Protein AF-A0A7S2I3N8-F1 (afdb_monomer)

Sequence (99 aa):
NEGQMMVEYWQKLFHDERLIAVRNSKNPEYTTLADSFGIKNIYCDCQEDLPQKMNEFLFSDPEEPVLFHVRINRTPCLPLVAPGAALDSMILSDADQEE

Mean predicted aligned error: 4.64 Å

InterPro domains:
  IPR011766 Thiamine pyrophosphate enzyme, TPP-binding [PF02775] (1-70)
  IPR029061 Thiamin diphosphate-binding fold [SSF52518] (1-95)

Nearest PDB structures (foldseek):
  6del-assembly1_A  TM=9.153E-01  e=1.181E-06  Candida albicans SC5314
  5ahk-assembly1_A  TM=7.936E-01  e=1.831E-02  Pseudomonas protegens
  8x3x-assembly1_B  TM=7.005E-01  e=2.242E-02  Brevibacillus
  8xod-assembly2_C  TM=6.330E-01  e=5.390E-02  Brevibacillus

Structure (mmCIF, N/CA/C/O backbone):
data_AF-A0A7S2I3N8-F1
#
_entry.id   AF-A0A7S2I3N8-F1
#
loop_
_atom_site.group_PDB
_atom_site.id
_atom_site.type_symbol
_atom_site.label_atom_id
_atom_site.label_alt_id
_atom_site.label_comp_id
_atom_site.label_asym_id
_atom_site.label_entity_id
_atom_site.label_seq_id
_atom_site.pdbx_PDB_ins_code
_atom_site.Cartn_x
_atom_site.Cartn_y
_atom_site.Cartn_z
_atom_site.occupancy
_atom_site.B_iso_or_equiv
_atom_site.auth_seq_id
_atom_site.auth_comp_id
_atom_site.auth_asym_id
_atom_site.auth_atom_id
_atom_site.pdbx_PDB_model_num
ATOM 1 N N . ASN A 1 1 ? -3.018 -0.029 -2.955 1.00 90.12 1 ASN A N 1
ATOM 2 C CA . ASN A 1 1 ? -2.587 -0.147 -4.371 1.00 90.12 1 ASN A CA 1
ATOM 3 C C . ASN A 1 1 ? -3.001 -1.478 -5.019 1.00 90.12 1 ASN A C 1
ATOM 5 O O . ASN A 1 1 ? -2.811 -1.608 -6.222 1.00 90.12 1 ASN A O 1
ATOM 9 N N . GLU A 1 2 ? -3.561 -2.444 -4.268 1.00 92.69 2 GLU A N 1
ATOM 10 C CA . GLU A 1 2 ? -4.154 -3.691 -4.798 1.00 92.69 2 GLU A CA 1
ATOM 11 C C . GLU A 1 2 ? -3.215 -4.537 -5.680 1.00 92.69 2 GLU A C 1
ATOM 13 O O . GLU A 1 2 ? -3.639 -5.268 -6.577 1.00 92.69 2 GLU A O 1
ATOM 18 N N . GLY A 1 3 ? -1.910 -4.475 -5.416 1.00 93.69 3 GLY A N 1
ATOM 19 C CA . GLY A 1 3 ? -0.932 -5.239 -6.176 1.00 93.69 3 GLY A CA 1
ATOM 20 C C . GLY A 1 3 ? 0.497 -5.055 -5.692 1.00 93.69 3 GLY A C 1
ATOM 21 O O . GLY A 1 3 ? 0.805 -4.205 -4.857 1.00 93.69 3 GLY A O 1
ATOM 22 N N . GLN A 1 4 ? 1.383 -5.861 -6.256 1.00 95.31 4 GLN A N 1
ATOM 23 C CA . GLN A 1 4 ? 2.814 -5.869 -5.988 1.00 95.31 4 GLN A CA 1
ATOM 24 C C . GLN A 1 4 ? 3.502 -4.838 -6.890 1.00 95.31 4 GLN A C 1
ATOM 26 O O . GLN A 1 4 ? 4.218 -5.196 -7.821 1.00 95.31 4 GLN A O 1
ATOM 31 N N . MET A 1 5 ? 3.251 -3.550 -6.627 1.00 93.56 5 MET A N 1
ATOM 32 C CA . MET A 1 5 ? 3.669 -2.445 -7.507 1.00 93.56 5 MET A CA 1
ATOM 33 C C . MET A 1 5 ? 5.169 -2.431 -7.819 1.00 93.56 5 MET A C 1
ATOM 35 O O . MET A 1 5 ? 5.542 -2.094 -8.936 1.00 93.56 5 MET A O 1
ATOM 39 N N . MET A 1 6 ? 6.021 -2.838 -6.871 1.00 94.19 6 MET A N 1
ATOM 40 C CA . MET A 1 6 ? 7.459 -2.967 -7.119 1.00 94.19 6 MET A CA 1
ATOM 41 C C . MET A 1 6 ? 7.737 -3.979 -8.241 1.00 94.19 6 MET A C 1
ATOM 43 O O . MET A 1 6 ? 8.351 -3.639 -9.243 1.00 94.19 6 MET A O 1
ATOM 47 N N . VAL A 1 7 ? 7.225 -5.206 -8.119 1.00 95.12 7 VAL A N 1
ATOM 48 C CA . VAL A 1 7 ? 7.436 -6.267 -9.120 1.00 95.12 7 VAL A CA 1
ATOM 49 C C . VAL A 1 7 ? 6.751 -5.927 -10.439 1.00 95.12 7 VAL A C 1
ATOM 51 O O . VAL A 1 7 ? 7.311 -6.153 -11.505 1.00 95.12 7 VAL A O 1
ATOM 54 N N . GLU A 1 8 ? 5.553 -5.354 -10.380 1.00 93.88 8 GLU A N 1
ATOM 55 C CA . GLU A 1 8 ? 4.843 -4.894 -11.567 1.00 93.88 8 GLU A CA 1
ATOM 56 C C . GLU A 1 8 ? 5.647 -3.871 -12.359 1.00 93.88 8 GLU A C 1
ATOM 58 O O . GLU A 1 8 ? 5.713 -3.976 -13.579 1.00 93.88 8 GLU A O 1
ATOM 63 N N . TYR A 1 9 ? 6.249 -2.8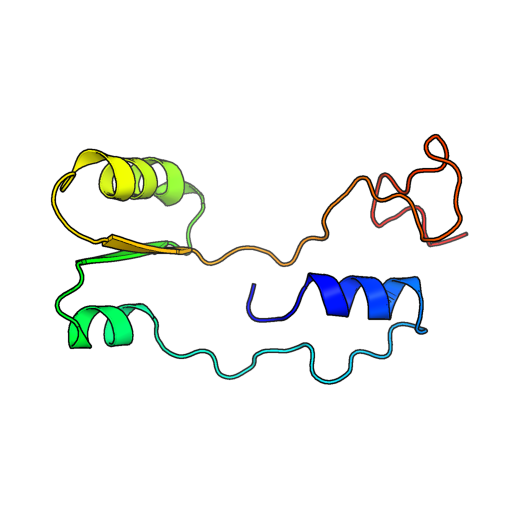89 -11.689 1.00 92.25 9 TYR A N 1
ATOM 64 C CA . TYR A 1 9 ? 7.013 -1.866 -12.386 1.00 92.25 9 TYR A CA 1
ATOM 65 C C . TYR A 1 9 ? 8.269 -2.454 -13.032 1.00 92.25 9 TYR A C 1
AT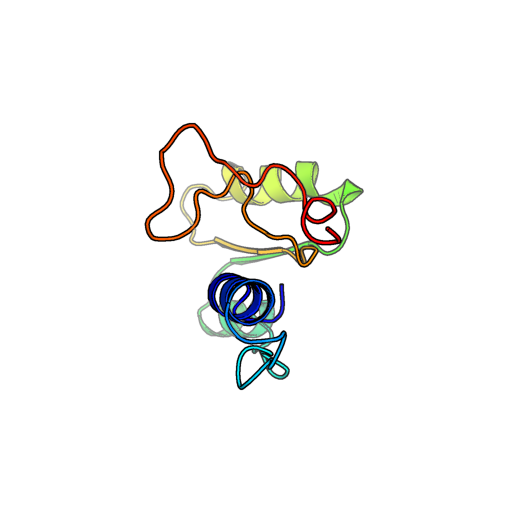OM 67 O O . TYR A 1 9 ? 8.560 -2.161 -14.184 1.00 92.25 9 TYR A O 1
ATOM 75 N N . TRP A 1 10 ? 8.940 -3.395 -12.365 1.00 93.31 10 TRP A N 1
ATOM 76 C CA . TRP A 1 10 ? 10.025 -4.164 -12.980 1.00 93.31 10 TRP A CA 1
ATOM 77 C C . TRP A 1 10 ? 9.565 -4.995 -14.183 1.00 93.31 10 TRP A C 1
ATOM 79 O O . TRP A 1 10 ? 10.275 -5.071 -15.182 1.00 93.31 10 TRP A O 1
ATOM 89 N N . GLN A 1 11 ? 8.377 -5.603 -14.115 1.00 94.56 11 GLN A N 1
ATOM 90 C CA . GLN A 1 11 ? 7.798 -6.329 -15.249 1.00 94.56 11 GLN A CA 1
ATOM 91 C C . GLN A 1 11 ? 7.483 -5.403 -16.429 1.00 94.56 11 GLN A C 1
ATOM 93 O O . GLN A 1 11 ? 7.660 -5.814 -17.573 1.00 94.56 11 GLN A O 1
ATOM 98 N N . LYS A 1 12 ? 7.066 -4.160 -16.162 1.00 91.12 12 LYS A N 1
ATOM 99 C CA . LYS A 1 12 ? 6.904 -3.130 -17.194 1.00 91.12 12 LYS A CA 1
ATOM 100 C C . LYS A 1 12 ? 8.236 -2.748 -17.830 1.00 91.12 12 LYS A C 1
ATOM 102 O O . LYS A 1 12 ? 8.379 -2.901 -19.033 1.00 91.12 12 LYS A O 1
ATOM 107 N N . LEU A 1 13 ? 9.210 -2.342 -17.016 1.00 91.19 13 LEU A N 1
ATOM 108 C CA . LEU A 1 13 ? 10.484 -1.799 -17.495 1.00 91.19 13 LEU A CA 1
ATOM 109 C C . LEU A 1 13 ? 11.389 -2.836 -18.180 1.00 91.19 13 LEU A C 1
ATOM 111 O O . LEU A 1 13 ? 12.125 -2.497 -19.098 1.00 91.19 13 LEU A O 1
ATOM 115 N N . PHE A 1 14 ? 11.389 -4.089 -17.713 1.00 91.44 14 PHE A N 1
ATOM 116 C CA . PHE A 1 14 ? 12.438 -5.055 -18.078 1.00 91.44 14 PHE A CA 1
ATOM 117 C C . PHE A 1 14 ? 11.913 -6.388 -18.623 1.00 91.44 14 PHE A C 1
ATOM 119 O O . PHE A 1 14 ? 12.703 -7.292 -18.908 1.00 91.44 14 PHE A O 1
ATOM 126 N N . HIS A 1 15 ? 10.593 -6.552 -18.744 1.00 93.75 15 HIS A N 1
ATOM 127 C CA . HIS A 1 15 ? 9.978 -7.812 -19.174 1.00 93.75 15 HIS A CA 1
ATOM 128 C C . HIS A 1 15 ? 8.817 -7.627 -20.161 1.00 93.75 15 HIS A C 1
ATOM 130 O O . HIS A 1 15 ? 7.877 -8.428 -20.144 1.00 93.75 15 HIS A O 1
ATOM 136 N N . ASP A 1 16 ? 8.901 -6.615 -21.027 1.00 92.00 16 ASP A N 1
ATOM 137 C CA . ASP A 1 16 ? 7.941 -6.359 -22.113 1.00 92.00 16 ASP A CA 1
ATOM 138 C C . ASP A 1 16 ? 6.497 -6.220 -21.610 1.00 92.00 16 ASP A C 1
ATOM 140 O O . ASP A 1 16 ? 5.560 -6.772 -22.188 1.00 92.00 16 ASP A O 1
ATOM 144 N N . GLU A 1 17 ? 6.321 -5.579 -20.451 1.00 92.00 17 GLU A N 1
ATOM 145 C CA . GLU A 1 17 ? 5.017 -5.397 -19.803 1.00 92.00 17 GLU A CA 1
ATOM 146 C C . GLU A 1 17 ? 4.231 -6.692 -19.548 1.00 92.00 17 GLU A C 1
ATOM 148 O O . GLU A 1 17 ? 3.009 -6.683 -19.371 1.00 92.00 17 GLU A O 1
ATOM 153 N N . ARG A 1 18 ? 4.912 -7.841 -19.466 1.00 94.31 18 ARG A N 1
ATOM 154 C CA . ARG A 1 18 ? 4.269 -9.123 -19.157 1.00 94.31 18 ARG A CA 1
ATOM 155 C C . ARG A 1 18 ? 3.919 -9.198 -17.675 1.00 94.31 18 ARG A C 1
ATOM 157 O O . ARG A 1 18 ? 4.652 -9.768 -16.866 1.00 94.31 18 ARG A O 1
ATOM 164 N N . LEU A 1 19 ? 2.763 -8.634 -17.334 1.00 93.19 19 LEU A N 1
ATOM 165 C CA . LEU A 1 19 ? 2.251 -8.576 -15.970 1.00 93.19 19 LEU A CA 1
ATOM 166 C C . LEU A 1 19 ? 1.746 -9.947 -15.506 1.00 93.19 19 LEU A C 1
ATOM 168 O O . LEU A 1 19 ? 0.655 -10.380 -15.877 1.00 93.19 19 LEU A O 1
ATOM 172 N N . ILE A 1 20 ? 2.520 -10.626 -14.660 1.00 94.12 20 ILE A N 1
ATOM 173 C CA . ILE A 1 20 ? 2.210 -11.981 -14.181 1.00 94.12 20 ILE A CA 1
ATOM 174 C C . ILE A 1 20 ? 2.202 -12.001 -12.655 1.00 94.12 20 ILE A C 1
ATOM 176 O O . ILE A 1 20 ? 3.197 -11.658 -12.025 1.00 94.12 20 ILE A O 1
ATOM 180 N N . ALA A 1 21 ? 1.083 -12.447 -12.072 1.00 94.12 21 ALA A N 1
ATOM 181 C CA . ALA A 1 21 ? 0.907 -12.672 -10.630 1.00 94.12 21 ALA A CA 1
ATOM 182 C C . ALA A 1 21 ? 1.180 -11.451 -9.718 1.00 94.12 21 ALA A C 1
ATOM 184 O O . ALA A 1 21 ? 1.419 -11.609 -8.525 1.00 94.12 21 ALA A O 1
ATOM 185 N N . VAL A 1 22 ? 1.093 -10.231 -10.260 1.00 94.94 22 VAL A N 1
ATOM 186 C CA . VAL A 1 22 ? 1.327 -8.974 -9.520 1.00 94.94 22 VAL A CA 1
ATOM 187 C C . VAL A 1 22 ? 0.048 -8.262 -9.069 1.00 94.94 22 VAL A C 1
ATOM 189 O O . VAL A 1 22 ? 0.111 -7.302 -8.307 1.00 94.94 22 VAL A O 1
ATOM 192 N N . ARG A 1 23 ? -1.128 -8.686 -9.548 1.00 92.62 23 ARG A N 1
ATOM 193 C CA . ARG A 1 23 ? -2.428 -8.113 -9.162 1.00 92.62 23 ARG A CA 1
ATOM 194 C C . ARG A 1 23 ? -2.978 -8.854 -7.949 1.00 92.62 23 ARG A C 1
ATOM 196 O O . ARG A 1 23 ? -3.187 -10.062 -8.020 1.00 92.62 23 ARG A O 1
ATOM 203 N N . ASN A 1 24 ? -3.303 -8.126 -6.888 1.00 91.69 24 ASN A N 1
ATOM 204 C CA . ASN A 1 24 ? -3.955 -8.697 -5.716 1.00 91.69 24 ASN A CA 1
ATOM 205 C C . ASN A 1 24 ? -5.458 -8.425 -5.803 1.00 91.69 24 ASN A C 1
ATOM 207 O O . ASN A 1 24 ? -5.976 -7.517 -5.162 1.00 91.69 24 ASN A O 1
ATOM 211 N N . SER A 1 25 ? -6.167 -9.228 -6.598 1.00 84.75 25 SER A N 1
ATOM 212 C CA . SER A 1 25 ? -7.613 -9.071 -6.821 1.00 84.75 25 SER A CA 1
ATOM 213 C C . SER A 1 25 ? -8.482 -9.418 -5.603 1.00 84.75 25 SER A C 1
ATOM 215 O O . SER A 1 25 ? -9.695 -9.256 -5.656 1.00 84.75 25 SER A O 1
ATOM 217 N N . LYS A 1 26 ? -7.890 -9.985 -4.545 1.00 89.31 26 LYS A N 1
ATOM 218 C CA . LYS A 1 26 ? -8.585 -10.457 -3.339 1.00 89.31 26 LYS A CA 1
ATOM 219 C C . LYS A 1 26 ? -7.761 -10.151 -2.089 1.00 89.31 26 LYS A C 1
ATOM 221 O O . LYS A 1 26 ? -7.244 -11.064 -1.448 1.00 89.31 26 LYS A O 1
ATOM 226 N N . ASN A 1 27 ? -7.601 -8.870 -1.771 1.00 94.00 27 ASN A N 1
ATOM 227 C CA . ASN A 1 27 ? -7.143 -8.501 -0.433 1.00 94.00 27 ASN A CA 1
ATOM 228 C C . ASN A 1 27 ? -8.293 -8.708 0.564 1.00 94.00 27 ASN A C 1
ATOM 230 O O . ASN A 1 27 ? -9.455 -8.577 0.173 1.00 94.00 27 ASN A O 1
ATOM 234 N N . PRO A 1 28 ? -8.002 -9.060 1.824 1.00 94.19 28 PRO A N 1
ATOM 235 C CA . PRO A 1 28 ? -9.026 -9.073 2.856 1.00 94.19 28 PRO A CA 1
ATOM 236 C C . PRO A 1 28 ? -9.526 -7.650 3.132 1.00 94.19 28 PRO A C 1
ATOM 238 O O . PRO A 1 28 ? -8.800 -6.672 2.941 1.00 94.19 28 PRO A O 1
ATOM 241 N N . GLU A 1 29 ? -10.739 -7.550 3.665 1.00 94.75 29 GLU A N 1
ATOM 242 C CA . GLU A 1 29 ? -11.219 -6.318 4.289 1.00 94.75 29 GLU A CA 1
ATOM 243 C C . GLU A 1 29 ? -10.426 -6.082 5.582 1.00 94.75 29 GLU A C 1
ATOM 245 O O . GLU A 1 29 ? -10.699 -6.684 6.623 1.00 94.75 29 GLU A O 1
ATOM 250 N N . TYR A 1 30 ? -9.382 -5.249 5.510 1.00 96.75 30 TYR A N 1
ATOM 251 C CA . TYR A 1 30 ? -8.459 -5.029 6.630 1.00 96.75 30 TYR A CA 1
ATOM 252 C C . TYR A 1 30 ? -9.132 -4.429 7.872 1.00 96.75 30 TYR A C 1
ATOM 254 O O . TYR A 1 30 ? -8.653 -4.651 8.980 1.00 96.75 30 TYR A O 1
ATOM 262 N N . THR A 1 31 ? -10.240 -3.7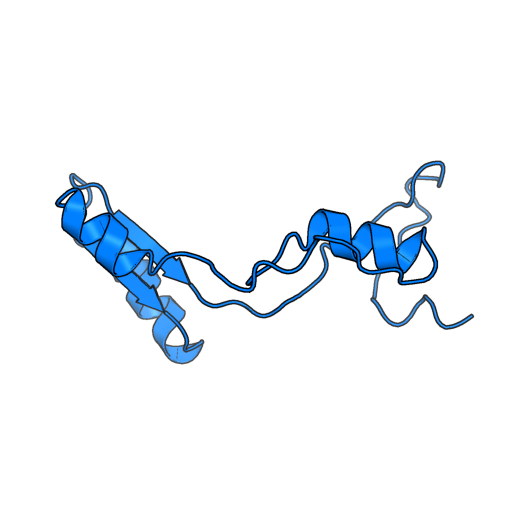08 7.699 1.00 96.31 31 THR A N 1
ATOM 263 C CA . THR A 1 31 ? -11.059 -3.177 8.798 1.00 96.31 31 THR A CA 1
ATOM 264 C C . THR A 1 31 ? -11.712 -4.312 9.585 1.00 96.31 31 THR A C 1
ATOM 266 O O . THR A 1 31 ? -11.478 -4.440 10.780 1.00 96.31 31 THR A O 1
ATOM 269 N N . THR A 1 32 ? -12.399 -5.234 8.901 1.00 97.00 32 THR A N 1
ATOM 270 C CA . THR A 1 32 ? -12.975 -6.441 9.520 1.00 97.00 32 THR A CA 1
ATOM 271 C C . THR A 1 32 ? -11.905 -7.328 10.152 1.00 97.00 32 THR A C 1
ATOM 273 O O . THR A 1 32 ? -12.122 -7.922 11.209 1.00 97.00 32 THR A O 1
ATOM 276 N N . LEU A 1 33 ? -10.731 -7.425 9.521 1.00 97.31 33 LEU A N 1
ATOM 277 C CA . LEU A 1 33 ? -9.601 -8.141 10.103 1.00 97.31 33 LEU A CA 1
ATOM 278 C C . LEU A 1 33 ? -9.167 -7.491 11.422 1.00 97.31 33 LEU A C 1
ATOM 280 O O . LEU A 1 33 ? -9.032 -8.198 12.414 1.00 97.31 33 LEU A O 1
ATOM 284 N N . ALA A 1 34 ? -8.995 -6.169 11.460 1.00 97.75 34 ALA A N 1
ATOM 285 C CA . ALA A 1 34 ? -8.631 -5.441 12.674 1.00 97.75 34 ALA A CA 1
ATOM 286 C C . ALA A 1 34 ? -9.674 -5.612 13.791 1.00 97.75 34 ALA A C 1
ATOM 288 O O . ALA A 1 34 ? -9.298 -5.921 14.924 1.00 97.75 34 ALA A O 1
ATOM 289 N N . ASP A 1 35 ? -10.966 -5.530 13.455 1.00 97.25 35 ASP A N 1
ATOM 290 C CA . ASP A 1 35 ? -12.065 -5.750 14.404 1.00 97.25 35 ASP A CA 1
ATOM 291 C C . ASP A 1 35 ? -11.965 -7.127 15.079 1.00 97.25 35 ASP A C 1
ATOM 293 O O . ASP A 1 35 ? -12.156 -7.249 16.288 1.00 97.25 35 ASP A O 1
ATOM 297 N N . SER A 1 36 ? -11.597 -8.170 14.323 1.00 97.94 36 SER A N 1
ATOM 298 C CA . SER A 1 36 ? -11.450 -9.534 14.858 1.00 97.94 36 SER A CA 1
ATOM 299 C C . SER A 1 36 ? -10.332 -9.685 15.899 1.00 97.94 36 SER A C 1
ATOM 301 O O . SER A 1 36 ? -10.371 -10.610 16.710 1.00 97.94 36 SER A O 1
ATOM 303 N N . PHE A 1 37 ? -9.362 -8.766 15.902 1.00 97.19 37 PHE A N 1
ATOM 304 C CA . PHE A 1 37 ? -8.276 -8.699 16.881 1.00 97.19 37 PHE A CA 1
ATOM 305 C C . PHE A 1 37 ? -8.514 -7.645 17.974 1.00 97.19 37 PHE A C 1
ATOM 307 O O . PHE A 1 37 ? -7.647 -7.465 18.826 1.00 97.19 37 PHE A O 1
ATOM 314 N N . GLY A 1 38 ? -9.657 -6.948 17.965 1.00 96.69 38 GLY A N 1
ATOM 315 C CA . GLY A 1 38 ? -9.924 -5.834 18.880 1.00 96.69 38 GLY A CA 1
ATOM 316 C C . GLY A 1 38 ? -9.043 -4.607 18.623 1.00 96.69 38 GLY A C 1
ATOM 317 O O . GLY A 1 38 ? -8.816 -3.819 19.533 1.00 96.69 38 GLY A O 1
ATOM 318 N N . ILE A 1 39 ? -8.522 -4.457 17.402 1.00 97.69 39 ILE A N 1
ATOM 319 C CA . ILE A 1 39 ? -7.653 -3.348 17.002 1.00 97.69 39 ILE A CA 1
ATOM 320 C C . ILE A 1 39 ? -8.523 -2.237 16.414 1.00 97.69 39 ILE A C 1
ATOM 322 O O . ILE A 1 39 ? -9.293 -2.475 15.476 1.00 97.69 39 ILE A O 1
ATOM 326 N N . LYS A 1 40 ? -8.372 -1.006 16.921 1.00 96.81 40 LYS A N 1
ATOM 327 C CA . LYS A 1 40 ? -9.028 0.167 16.328 1.00 96.81 40 LYS A CA 1
ATOM 328 C C . LYS A 1 40 ? -8.589 0.292 14.872 1.00 96.81 40 LYS A C 1
ATOM 330 O O . LYS A 1 40 ? -7.415 0.121 14.555 1.00 96.81 40 LYS A O 1
ATOM 335 N N . ASN A 1 41 ? -9.504 0.620 13.970 1.00 97.44 41 ASN A N 1
ATOM 336 C CA . ASN A 1 41 ? -9.158 0.821 12.571 1.00 97.44 41 ASN A CA 1
ATOM 337 C C . ASN A 1 41 ? -9.755 2.098 11.993 1.00 97.44 41 ASN A C 1
ATOM 339 O O . ASN A 1 41 ? -10.788 2.590 12.438 1.00 97.44 41 ASN A O 1
ATOM 343 N N . ILE A 1 42 ? -9.055 2.632 10.998 1.00 97.62 42 ILE A N 1
ATOM 344 C CA . ILE A 1 42 ? -9.419 3.825 10.245 1.00 97.62 42 ILE A CA 1
ATOM 345 C C . ILE A 1 42 ? -9.293 3.462 8.766 1.00 97.62 42 ILE A C 1
ATOM 347 O O . ILE A 1 42 ? -8.312 2.839 8.352 1.00 97.62 42 ILE A O 1
ATOM 351 N N . TYR A 1 43 ? -10.272 3.859 7.957 1.00 97.69 43 TYR A N 1
ATOM 352 C CA . TYR A 1 43 ? -10.234 3.692 6.505 1.00 97.69 43 TYR A CA 1
ATOM 353 C C . TYR A 1 43 ? -10.316 5.041 5.791 1.00 97.69 43 TYR A C 1
ATOM 355 O O . TYR A 1 43 ? -11.139 5.894 6.135 1.00 97.69 43 TYR A O 1
ATOM 363 N N . CYS A 1 44 ? -9.469 5.242 4.785 1.00 97.69 44 CYS A N 1
ATOM 364 C CA . CYS A 1 44 ? -9.440 6.450 3.967 1.00 97.69 44 CYS A CA 1
ATOM 365 C C . CYS A 1 44 ? -9.391 6.103 2.478 1.00 97.69 44 CYS A C 1
ATOM 367 O O . CYS A 1 44 ? -8.474 5.419 2.026 1.00 97.69 44 CYS A O 1
ATOM 369 N N . ASP A 1 45 ? -10.356 6.608 1.717 1.00 96.62 45 ASP A N 1
ATOM 370 C CA . ASP A 1 45 ? -10.433 6.499 0.258 1.00 96.62 45 ASP A CA 1
ATOM 371 C C . ASP A 1 45 ? -10.592 7.845 -0.455 1.00 96.62 45 ASP A C 1
ATOM 373 O O . ASP A 1 45 ? -10.737 7.887 -1.676 1.00 96.62 45 ASP A O 1
ATOM 377 N N . CYS A 1 46 ? -10.515 8.930 0.309 1.00 96.31 46 CYS A N 1
ATOM 378 C CA . CYS A 1 46 ? -10.738 10.297 -0.121 1.00 96.31 46 CYS A CA 1
ATOM 379 C C . CYS A 1 46 ? -9.528 11.147 0.288 1.00 96.31 46 CYS A C 1
ATOM 381 O O . CYS A 1 46 ? -9.087 11.092 1.438 1.00 96.31 46 CYS A O 1
ATOM 383 N N . GLN A 1 47 ? -8.955 11.913 -0.642 1.00 96.12 47 GLN A N 1
ATOM 384 C CA . GLN A 1 47 ? -7.740 12.686 -0.366 1.00 96.12 47 GLN A CA 1
ATOM 385 C C . GLN A 1 47 ? -8.017 13.840 0.607 1.00 96.12 47 GLN A C 1
ATOM 387 O O . GLN A 1 47 ? -7.166 14.172 1.432 1.00 96.12 47 GLN A O 1
ATOM 392 N N . GLU A 1 48 ? -9.210 14.419 0.536 1.00 97.75 48 GLU A N 1
ATOM 393 C CA . GLU A 1 48 ? -9.682 15.513 1.378 1.00 97.75 48 GLU A CA 1
ATOM 394 C C . GLU A 1 48 ? -9.774 15.103 2.857 1.00 97.75 48 GLU A C 1
ATOM 396 O O . GLU A 1 48 ? -9.481 15.910 3.739 1.00 97.75 48 GLU A O 1
ATOM 401 N N . ASP A 1 49 ? -10.096 13.835 3.128 1.00 97.44 49 ASP A N 1
ATOM 402 C CA . ASP A 1 49 ? -10.197 13.284 4.484 1.00 97.44 49 ASP A CA 1
ATOM 403 C C . ASP A 1 49 ? -8.830 12.923 5.085 1.00 97.44 49 ASP A C 1
ATOM 405 O O . ASP A 1 49 ? -8.701 12.759 6.303 1.00 97.44 49 ASP A O 1
ATOM 409 N N . LEU A 1 50 ? -7.804 12.747 4.244 1.00 97.81 50 LEU A N 1
ATOM 410 C CA . LEU A 1 50 ? -6.509 12.210 4.656 1.00 97.81 50 LEU A CA 1
ATOM 411 C C . LEU A 1 50 ? -5.856 13.018 5.792 1.00 97.81 50 LEU A C 1
ATOM 413 O O . LEU A 1 50 ? -5.402 12.381 6.744 1.00 97.81 50 LEU A O 1
ATOM 417 N N . PRO A 1 51 ? -5.822 14.368 5.775 1.00 98.06 51 PRO A N 1
ATOM 418 C CA . PRO A 1 51 ? -5.230 15.136 6.870 1.00 98.06 51 PRO A CA 1
ATOM 419 C C . PRO A 1 51 ? -5.935 14.905 8.211 1.00 98.06 51 PRO A C 1
ATOM 421 O O . PRO A 1 51 ? -5.270 14.742 9.234 1.00 98.06 51 PRO A O 1
ATOM 424 N N . GLN A 1 52 ? -7.270 14.847 8.210 1.00 98.06 52 GLN A N 1
ATOM 425 C CA . GLN A 1 52 ? -8.058 14.616 9.421 1.00 98.06 52 GLN A CA 1
ATOM 426 C C . GLN A 1 52 ? -7.856 13.192 9.949 1.00 98.06 52 GLN A C 1
ATOM 428 O O . GLN A 1 52 ? -7.558 13.013 11.127 1.00 98.06 52 GLN A O 1
ATOM 433 N N . LYS A 1 53 ? -7.962 12.181 9.081 1.00 97.81 53 LYS A N 1
ATOM 434 C CA . LYS A 1 53 ? -7.792 10.768 9.458 1.00 97.81 53 LYS A CA 1
ATOM 435 C C . LYS A 1 53 ? -6.364 10.449 9.900 1.00 97.81 53 LYS A C 1
ATOM 437 O O . LYS A 1 53 ? -6.170 9.639 10.797 1.00 97.81 53 LYS A O 1
ATOM 442 N N . MET A 1 54 ? -5.365 11.116 9.320 1.00 97.62 54 MET A N 1
ATOM 443 C CA . MET A 1 54 ? -3.976 11.020 9.774 1.00 97.62 54 MET A CA 1
ATOM 444 C C . MET A 1 54 ? -3.800 11.615 11.176 1.00 97.62 54 MET A C 1
ATOM 446 O O . MET A 1 54 ? -3.082 11.049 11.993 1.00 97.62 54 MET A O 1
ATOM 450 N N . ASN A 1 55 ? -4.462 12.739 11.474 1.00 97.62 55 ASN A N 1
ATOM 451 C CA . ASN A 1 55 ? -4.449 13.308 12.820 1.00 97.62 55 ASN A CA 1
ATOM 452 C C . ASN A 1 55 ? -5.089 12.344 13.833 1.00 97.62 55 ASN A C 1
ATOM 454 O O . ASN A 1 55 ? -4.499 12.086 14.878 1.00 97.62 55 ASN A O 1
ATOM 458 N N . GLU A 1 56 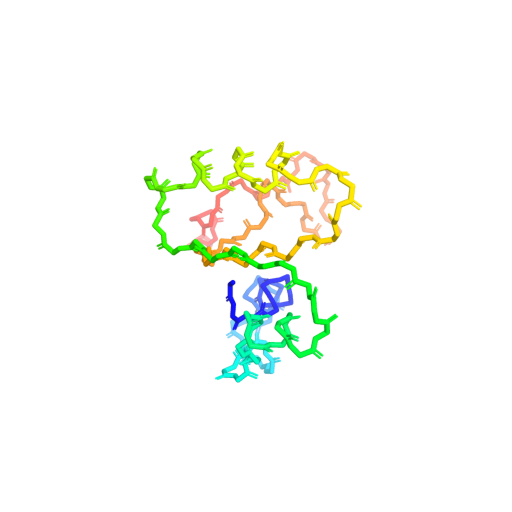? -6.232 11.748 13.483 1.00 97.06 56 GLU A N 1
ATOM 459 C CA . GLU A 1 56 ? -6.884 10.726 14.308 1.00 97.06 56 GLU A CA 1
ATOM 460 C C . GLU A 1 56 ? -5.965 9.519 14.553 1.00 97.06 56 GLU A C 1
ATOM 462 O O . GLU A 1 56 ? -5.764 9.111 15.696 1.00 97.06 56 GLU A O 1
ATOM 467 N N . PHE A 1 57 ? -5.361 8.984 13.487 1.00 97.00 57 PHE A N 1
ATOM 468 C CA . PHE A 1 57 ? -4.453 7.838 13.548 1.00 97.00 57 PHE A CA 1
ATOM 469 C C . PHE A 1 57 ? -3.254 8.072 14.474 1.00 97.00 57 PHE A C 1
ATOM 471 O O . PHE A 1 57 ? -2.845 7.160 15.185 1.00 97.00 57 PHE A O 1
ATOM 478 N N . LEU A 1 58 ? -2.685 9.280 14.459 1.00 96.56 58 LEU A N 1
ATOM 479 C CA . LEU A 1 58 ? -1.464 9.594 15.202 1.00 96.56 58 LEU A CA 1
ATOM 480 C C . LEU A 1 58 ? -1.715 10.041 16.646 1.00 96.56 58 LEU A C 1
ATOM 482 O O . LEU A 1 58 ? -0.832 9.858 17.482 1.00 96.56 58 LEU A O 1
ATOM 486 N N . PHE A 1 59 ? -2.860 10.672 16.936 1.00 96.88 59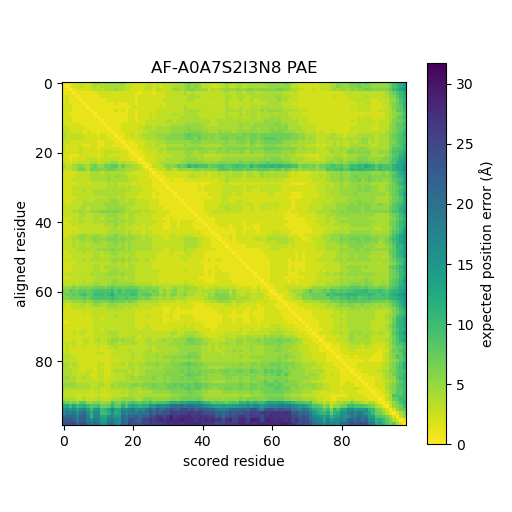 PHE A N 1
ATOM 487 C CA . PHE A 1 59 ? -3.029 11.426 18.185 1.00 96.88 59 PHE A CA 1
ATOM 488 C C . PHE A 1 59 ? -4.264 11.073 19.011 1.00 96.88 59 PHE A C 1
ATOM 490 O O . PHE A 1 59 ? -4.288 11.432 20.187 1.00 96.88 59 PHE A O 1
ATOM 497 N N . SER A 1 60 ? -5.287 10.414 18.454 1.00 95.69 60 SER A N 1
ATOM 498 C CA . SER A 1 60 ? -6.509 10.142 19.225 1.00 95.69 60 SER A CA 1
ATOM 499 C C . SER A 1 60 ? -6.295 9.113 20.332 1.00 95.69 60 SER A C 1
ATOM 501 O O . SER A 1 60 ? -6.811 9.311 21.427 1.00 95.69 60 SER A O 1
ATOM 503 N N . ASP A 1 61 ? -5.511 8.064 20.069 1.00 93.06 61 ASP A N 1
ATOM 504 C CA . ASP A 1 61 ? -5.343 6.924 20.978 1.00 93.06 61 ASP A CA 1
ATOM 505 C C . ASP A 1 61 ? -3.863 6.476 21.033 1.00 93.06 61 ASP A C 1
ATOM 507 O O . ASP A 1 61 ? -3.508 5.430 20.494 1.00 93.06 61 ASP A O 1
ATOM 511 N N . PRO A 1 62 ? -2.957 7.266 21.646 1.00 91.12 62 PRO A N 1
ATOM 512 C CA . PRO A 1 62 ? -1.506 7.033 21.589 1.00 91.12 62 PRO A CA 1
ATOM 513 C C . PRO A 1 62 ? -1.029 5.760 22.310 1.00 91.12 62 PRO A C 1
ATOM 515 O O . PRO A 1 62 ? 0.113 5.345 22.118 1.00 91.12 62 PRO A O 1
ATOM 518 N N . GLU A 1 63 ? -1.873 5.162 23.153 1.00 95.56 63 GLU A N 1
ATOM 519 C CA . GLU A 1 63 ? -1.568 3.943 23.915 1.00 95.56 63 GLU A CA 1
ATOM 520 C C . GLU A 1 63 ? -2.156 2.672 23.276 1.00 95.56 63 GLU A C 1
ATOM 522 O O . GLU A 1 63 ? -1.870 1.570 23.741 1.00 95.56 63 GLU A O 1
ATOM 527 N N . GLU A 1 64 ? -2.932 2.801 22.195 1.00 95.50 64 GLU A N 1
ATOM 528 C CA . GLU A 1 64 ? -3.660 1.694 21.569 1.00 95.50 64 GLU A CA 1
ATOM 529 C C . GLU A 1 64 ? -3.099 1.353 20.177 1.00 95.50 64 GLU A C 1
ATOM 531 O O . GLU A 1 64 ? -2.669 2.238 19.429 1.00 95.50 64 GLU A O 1
ATOM 536 N N . PRO A 1 65 ? -3.115 0.073 19.762 1.00 96.31 65 PRO A N 1
ATOM 537 C CA . PRO A 1 65 ? -2.813 -0.288 18.387 1.00 96.31 65 PRO A CA 1
ATOM 538 C C . PRO A 1 65 ? -3.929 0.196 17.454 1.00 96.31 65 PRO A C 1
ATOM 540 O O . PRO A 1 65 ? -5.108 -0.106 17.654 1.00 96.31 65 PRO A O 1
ATOM 543 N N . VAL A 1 66 ? -3.541 0.886 16.380 1.00 97.75 66 VAL A N 1
ATOM 544 C CA . VAL A 1 66 ? -4.466 1.354 15.341 1.00 97.75 66 VAL A CA 1
ATOM 545 C C . VAL A 1 66 ? -4.020 0.848 13.970 1.00 97.75 66 VAL A C 1
ATOM 547 O O . VAL A 1 66 ? -2.849 0.951 13.604 1.00 97.75 66 VAL A O 1
ATOM 550 N N . LEU A 1 67 ? -4.953 0.311 13.184 1.00 97.94 67 LEU A N 1
ATOM 551 C CA . LEU A 1 67 ? -4.752 -0.012 11.773 1.00 97.94 67 LEU A CA 1
ATOM 552 C C . LEU A 1 67 ? -5.292 1.124 10.903 1.00 97.94 67 LEU A C 1
ATOM 554 O O . LEU A 1 67 ? -6.485 1.410 10.929 1.00 97.94 67 LEU A O 1
ATOM 558 N N . PHE A 1 68 ? -4.440 1.734 10.080 1.00 97.75 68 PHE A N 1
ATOM 559 C CA . PHE A 1 68 ? -4.876 2.732 9.105 1.00 97.75 68 PHE A CA 1
ATOM 560 C C . PHE A 1 68 ? -4.788 2.184 7.680 1.00 97.75 68 PHE A C 1
ATOM 562 O O . PHE A 1 68 ? -3.704 2.027 7.118 1.00 97.75 68 PHE A O 1
ATOM 569 N N . HIS A 1 69 ? -5.942 1.884 7.088 1.00 97.56 69 HIS A N 1
ATOM 570 C CA . HIS A 1 69 ? -6.043 1.403 5.717 1.00 97.56 69 HIS A CA 1
ATOM 571 C C . HIS A 1 69 ? -6.347 2.568 4.768 1.00 97.56 69 HIS A C 1
ATOM 573 O O . HIS A 1 69 ? -7.415 3.174 4.829 1.00 97.56 69 HIS A O 1
ATOM 579 N N . VAL A 1 70 ? -5.410 2.869 3.867 1.00 97.19 70 VAL A N 1
ATOM 580 C CA . VAL A 1 70 ? -5.542 3.966 2.900 1.00 97.19 70 VAL A CA 1
ATOM 581 C C . VAL A 1 70 ? -5.561 3.417 1.479 1.00 97.19 70 VAL A C 1
ATOM 583 O O . VAL A 1 70 ? -4.626 2.736 1.041 1.00 97.19 70 VAL A O 1
ATOM 586 N N . ARG A 1 71 ? -6.611 3.744 0.726 1.00 95.69 71 ARG A N 1
ATOM 587 C CA . ARG A 1 71 ? -6.645 3.519 -0.716 1.00 95.69 71 ARG A CA 1
ATOM 588 C C . ARG A 1 71 ? -5.756 4.561 -1.387 1.00 95.69 71 ARG A C 1
ATOM 590 O O . ARG A 1 71 ? -5.924 5.760 -1.209 1.00 95.69 71 ARG A O 1
ATOM 597 N N . ILE A 1 72 ? -4.811 4.076 -2.181 1.00 94.69 72 ILE A N 1
ATOM 598 C CA . ILE A 1 72 ? -3.851 4.905 -2.911 1.00 94.69 72 ILE A CA 1
ATOM 599 C C . ILE A 1 72 ? -3.872 4.566 -4.394 1.00 94.69 72 ILE A C 1
ATOM 601 O O . ILE A 1 72 ? -4.141 3.418 -4.777 1.00 94.69 72 ILE A O 1
ATOM 605 N N . ASN A 1 73 ? -3.504 5.556 -5.202 1.00 91.75 73 ASN A N 1
ATOM 606 C CA . ASN A 1 73 ? -3.229 5.365 -6.616 1.00 91.75 73 ASN A CA 1
ATOM 607 C C . ASN A 1 73 ? -2.023 4.447 -6.823 1.00 91.75 73 ASN A C 1
ATOM 609 O O . ASN A 1 73 ? -1.180 4.235 -5.948 1.00 91.75 73 ASN A O 1
ATOM 613 N N . ARG A 1 74 ? -1.967 3.865 -8.013 1.00 89.81 74 ARG A N 1
ATOM 614 C CA . ARG A 1 74 ? -0.917 2.939 -8.417 1.00 89.81 74 ARG A CA 1
ATOM 615 C C . ARG A 1 74 ? 0.165 3.732 -9.122 1.00 89.81 74 ARG A C 1
ATOM 617 O O . ARG A 1 74 ? 0.051 3.996 -10.311 1.00 89.81 74 ARG A O 1
ATOM 624 N N . THR A 1 75 ? 1.174 4.129 -8.365 1.00 89.00 75 THR A N 1
ATOM 625 C CA . THR A 1 75 ? 2.276 4.961 -8.849 1.00 89.00 75 THR A CA 1
ATOM 626 C C . THR A 1 75 ? 3.604 4.218 -8.715 1.00 89.00 75 THR A C 1
ATOM 628 O O . THR A 1 75 ? 3.750 3.399 -7.798 1.00 89.00 75 THR A O 1
ATOM 631 N N . PRO A 1 76 ? 4.574 4.471 -9.602 1.00 89.12 76 PRO A N 1
ATOM 632 C CA . PRO A 1 76 ? 5.923 3.962 -9.431 1.00 89.12 76 PRO A CA 1
ATOM 633 C C . PRO A 1 76 ? 6.701 4.752 -8.385 1.00 89.12 76 PRO A C 1
ATOM 635 O O . PRO A 1 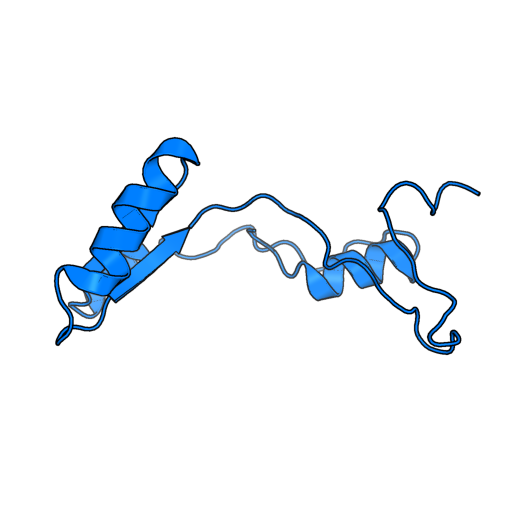76 ? 6.302 5.834 -7.952 1.00 89.12 76 PRO A O 1
ATOM 638 N N . CYS A 1 77 ? 7.834 4.187 -7.979 1.00 91.75 77 CYS A N 1
ATOM 639 C CA . CYS A 1 77 ? 8.812 4.868 -7.145 1.00 91.75 77 CYS A CA 1
ATOM 640 C C . CYS A 1 77 ? 9.880 5.474 -8.056 1.00 91.75 77 CYS A C 1
ATOM 642 O O . CYS A 1 77 ? 10.747 4.754 -8.546 1.00 91.75 77 CYS A O 1
ATOM 644 N N . LEU A 1 78 ? 9.793 6.784 -8.276 1.00 92.62 78 LEU A N 1
ATOM 645 C CA . LEU A 1 78 ? 10.744 7.563 -9.064 1.00 92.62 78 LEU A CA 1
ATOM 646 C C . LEU A 1 78 ? 11.423 8.626 -8.178 1.00 92.62 78 LEU A C 1
ATOM 648 O O . LEU A 1 78 ? 10.805 9.075 -7.206 1.00 92.62 78 LEU A O 1
ATOM 652 N N . PRO A 1 79 ? 12.665 9.044 -8.492 1.00 94.69 79 PRO A N 1
ATOM 653 C CA . PRO A 1 79 ? 13.501 8.582 -9.606 1.00 94.69 79 PRO A CA 1
ATOM 654 C C . PRO A 1 79 ? 14.083 7.176 -9.382 1.00 94.69 79 PRO A C 1
ATOM 656 O O . PRO A 1 79 ? 14.271 6.749 -8.242 1.00 94.69 79 PRO A O 1
ATOM 659 N N . LEU A 1 80 ? 14.379 6.457 -10.468 1.00 94.06 80 LEU A N 1
ATOM 660 C CA . LEU A 1 80 ? 14.915 5.090 -10.425 1.00 94.06 80 LEU A CA 1
ATOM 661 C C . LEU A 1 80 ? 16.172 4.958 -11.296 1.00 94.06 80 LEU A C 1
ATOM 663 O O . LEU A 1 80 ? 16.154 5.286 -12.478 1.00 94.06 80 LEU A O 1
ATOM 667 N N . VAL A 1 81 ? 17.259 4.436 -10.722 1.00 93.88 81 VAL A N 1
ATOM 668 C CA . VAL A 1 81 ? 18.454 4.019 -11.478 1.00 93.88 81 VAL A CA 1
ATOM 669 C C . VAL A 1 81 ? 18.275 2.557 -11.874 1.00 93.88 81 VAL A C 1
ATOM 671 O O . VAL A 1 81 ? 18.136 1.691 -11.006 1.00 93.88 81 VAL A O 1
ATOM 674 N N . ALA A 1 82 ? 18.263 2.279 -13.178 1.00 92.56 82 ALA A N 1
ATOM 675 C CA . ALA A 1 82 ? 18.113 0.919 -13.680 1.00 92.56 82 ALA A CA 1
ATOM 676 C C . ALA A 1 82 ? 19.314 0.035 -13.281 1.00 92.56 82 ALA A C 1
ATOM 678 O O . ALA A 1 82 ? 20.435 0.531 -13.124 1.00 92.56 82 ALA A O 1
ATOM 679 N N . PRO A 1 83 ? 19.126 -1.288 -13.132 1.00 92.50 83 PRO A N 1
ATOM 680 C CA . PRO A 1 83 ? 20.218 -2.193 -12.794 1.00 92.50 83 PRO A CA 1
ATOM 681 C C . PRO A 1 83 ? 21.359 -2.105 -13.809 1.00 92.50 83 PRO A C 1
ATOM 683 O O . PRO A 1 83 ? 21.159 -2.305 -15.003 1.00 92.50 83 PRO A O 1
ATOM 686 N N . GLY A 1 84 ? 22.566 -1.819 -13.322 1.00 94.00 84 GLY A N 1
ATOM 687 C CA . GLY A 1 84 ? 23.754 -1.668 -14.165 1.00 94.00 84 GLY A CA 1
ATOM 688 C C . GLY A 1 84 ? 23.941 -0.279 -14.786 1.00 94.00 84 GLY A C 1
ATOM 689 O O . GLY A 1 84 ? 24.977 -0.057 -15.409 1.00 94.00 84 GLY A O 1
ATOM 690 N N . ALA A 1 85 ? 23.010 0.661 -14.595 1.00 94.62 85 ALA A N 1
ATOM 691 C CA . ALA A 1 85 ? 23.195 2.055 -14.991 1.00 94.62 85 ALA A CA 1
ATOM 692 C C . ALA A 1 85 ? 24.072 2.827 -13.985 1.00 94.62 85 ALA A C 1
ATOM 694 O O . ALA A 1 85 ? 24.199 2.456 -12.814 1.00 94.62 85 ALA A O 1
ATOM 695 N N . ALA A 1 86 ? 24.682 3.919 -14.450 1.00 97.25 86 ALA A N 1
ATOM 696 C CA . ALA A 1 86 ? 25.390 4.864 -13.593 1.00 97.25 86 ALA A CA 1
ATOM 697 C C . ALA A 1 86 ? 24.400 5.690 -12.748 1.00 97.25 86 ALA A C 1
ATOM 699 O O . ALA A 1 86 ? 23.247 5.876 -13.135 1.00 97.25 86 ALA A O 1
ATOM 700 N N . LEU A 1 87 ? 24.841 6.193 -11.589 1.00 96.75 87 LEU A N 1
ATOM 701 C CA . LEU A 1 87 ? 23.963 6.896 -10.637 1.00 96.75 87 LEU A CA 1
ATOM 702 C C . LEU A 1 87 ? 23.363 8.196 -11.190 1.00 96.75 87 LEU A C 1
ATOM 704 O O . LEU A 1 87 ? 22.308 8.616 -10.732 1.00 96.75 87 LEU A O 1
ATOM 708 N N . ASP A 1 88 ? 24.029 8.835 -12.144 1.00 95.81 88 ASP A N 1
ATOM 709 C CA . ASP A 1 88 ? 23.571 10.038 -12.838 1.00 95.81 88 ASP A CA 1
ATOM 710 C C . ASP A 1 88 ? 22.590 9.744 -13.988 1.00 95.81 88 ASP A C 1
ATOM 712 O O . ASP A 1 88 ? 21.930 10.658 -14.476 1.00 95.81 88 ASP A O 1
ATOM 716 N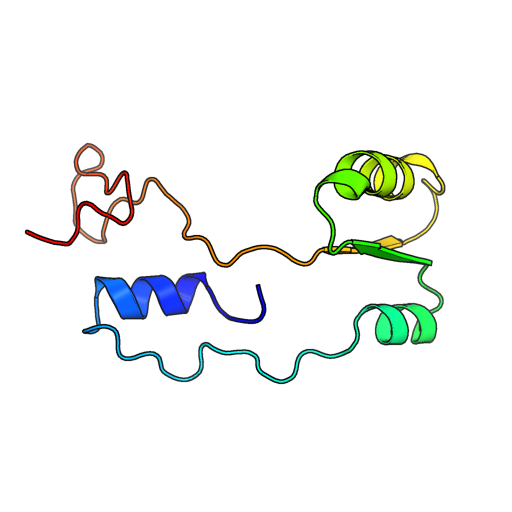 N . SER A 1 89 ? 22.430 8.477 -14.379 1.00 94.06 89 SER A N 1
ATOM 717 C CA . SER A 1 89 ? 21.511 8.028 -15.430 1.00 94.06 89 SER A CA 1
ATOM 718 C C . SER A 1 89 ? 20.186 7.529 -14.837 1.00 94.06 89 SER A C 1
ATOM 720 O O . SER A 1 89 ? 19.879 6.334 -14.870 1.00 94.06 89 SER A O 1
ATOM 722 N N . MET A 1 90 ? 19.406 8.446 -14.262 1.00 94.44 90 MET A N 1
ATOM 723 C CA . MET A 1 90 ? 18.120 8.141 -13.620 1.00 94.44 90 MET A CA 1
ATOM 724 C C . MET A 1 90 ? 16.937 8.238 -14.590 1.00 94.44 90 MET A C 1
ATOM 726 O O . MET A 1 90 ? 16.870 9.153 -15.405 1.00 94.44 90 MET A O 1
ATOM 730 N N . ILE A 1 91 ? 15.946 7.365 -14.411 1.00 92.44 91 ILE A N 1
ATOM 731 C CA . ILE A 1 91 ? 14.594 7.529 -14.957 1.00 92.44 91 ILE A CA 1
ATOM 732 C C . ILE A 1 91 ? 13.845 8.495 -14.032 1.00 92.44 91 ILE A C 1
ATOM 734 O O . ILE A 1 91 ? 13.733 8.230 -12.829 1.00 92.44 91 ILE A O 1
ATOM 738 N N . LEU A 1 92 ? 13.375 9.625 -14.568 1.00 92.69 92 LEU A N 1
ATOM 739 C CA . LEU A 1 92 ? 12.762 10.706 -13.783 1.00 92.69 92 LEU A CA 1
ATOM 740 C C . LEU A 1 92 ? 11.234 10.711 -13.868 1.00 92.69 92 LEU A C 1
ATOM 742 O O . LEU A 1 92 ? 10.575 11.064 -12.889 1.00 92.69 92 LEU A O 1
ATOM 746 N N . SER A 1 93 ? 10.672 10.308 -15.006 1.00 86.50 93 SER A N 1
ATOM 747 C CA . SER A 1 93 ? 9.231 10.212 -15.215 1.00 86.50 93 SER A CA 1
ATOM 748 C C . SER A 1 93 ? 8.852 8.932 -15.964 1.00 86.50 93 SER A C 1
ATOM 750 O O . SER A 1 93 ? 9.669 8.332 -16.657 1.00 86.50 93 SER A O 1
ATOM 752 N N . ASP A 1 94 ? 7.586 8.527 -15.845 1.00 72.06 94 ASP A N 1
ATOM 753 C CA . ASP A 1 94 ? 7.034 7.387 -16.593 1.00 72.06 94 ASP A CA 1
ATOM 754 C C . ASP A 1 94 ? 6.968 7.626 -18.112 1.00 72.06 94 ASP A C 1
ATOM 756 O O . ASP A 1 94 ? 6.811 6.670 -18.864 1.00 72.06 94 ASP A O 1
ATOM 760 N N . ALA A 1 95 ? 7.070 8.880 -18.567 1.00 60.44 95 ALA A N 1
ATOM 761 C CA . ALA A 1 95 ? 6.990 9.250 -19.980 1.00 60.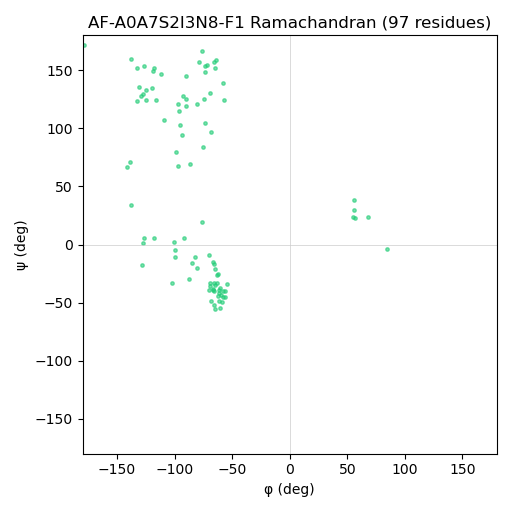44 95 ALA A CA 1
ATOM 762 C C . ALA A 1 95 ? 8.336 9.133 -20.717 1.00 60.44 95 ALA A C 1
ATOM 764 O O . ALA A 1 95 ? 8.354 9.072 -21.942 1.00 60.44 95 ALA A O 1
ATOM 765 N N . ASP A 1 96 ? 9.458 9.050 -19.994 1.00 55.28 96 ASP A N 1
ATOM 766 C CA . ASP A 1 96 ? 10.810 9.000 -20.574 1.00 55.28 96 ASP A CA 1
ATOM 767 C C . ASP A 1 96 ? 11.160 7.610 -21.169 1.00 55.28 96 ASP A C 1
ATOM 769 O O . ASP A 1 96 ? 12.328 7.263 -21.317 1.00 55.28 96 ASP A O 1
ATOM 773 N N . GLN A 1 97 ? 10.149 6.781 -21.461 1.00 50.50 97 GLN A N 1
ATOM 774 C CA . GLN A 1 97 ? 10.259 5.390 -21.930 1.00 50.50 97 GLN A CA 1
ATOM 775 C C . GLN A 1 97 ? 9.652 5.178 -23.340 1.00 50.50 97 GLN A C 1
ATOM 777 O O . GLN A 1 97 ? 9.568 4.039 -23.790 1.00 50.50 97 GLN A O 1
ATOM 782 N N . GLU A 1 98 ? 9.210 6.241 -24.033 1.00 37.62 98 GLU A N 1
ATOM 783 C CA . GLU A 1 98 ? 8.674 6.177 -25.413 1.00 37.62 98 GLU A CA 1
ATOM 784 C C . GLU A 1 98 ? 9.724 6.400 -26.535 1.00 37.62 98 GLU A C 1
ATOM 786 O O . GLU A 1 98 ? 9.349 6.427 -27.709 1.00 37.62 98 GLU A O 1
ATOM 791 N N . GLU A 1 99 ? 11.022 6.514 -26.224 1.00 34.00 99 GLU A N 1
ATOM 792 C CA . GLU A 1 99 ? 12.124 6.543 -27.220 1.00 34.00 99 GLU A CA 1
ATOM 793 C C . GLU A 1 99 ? 12.868 5.204 -27.322 1.00 34.00 99 GLU A C 1
ATOM 795 O O . GLU A 1 99 ? 13.163 4.791 -28.471 1.00 34.00 99 GLU A O 1
#

Secondary structure (DSSP, 8-state):
--B-HHHHHHHHHHTTT---S-B-S----HHHHHHHTT-EEEEE--TTTHHHHHHHHHHT-TTS-EEEEE--------SEEPTT--TT-EE-STTTT--

pLDDT: mean 92.08, std 11.09, range [34.0, 98.06]

Organism: 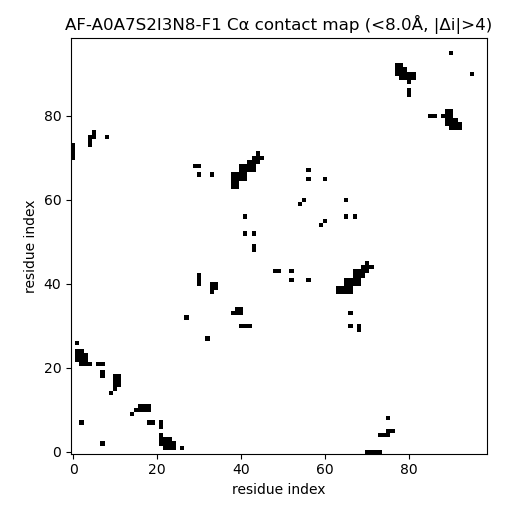NCBI:txid374047

Radius of gyration: 18.13 Å; Cα contacts (8 Å, |Δi|>4): 103; chains: 1; bounding box: 38×28×51 Å

Solvent-accessible surface area (backbone atoms only — not comparable to full-atom values): 6368 Å² total; per-residue (Å²): 84,61,43,44,57,71,62,41,50,49,22,45,79,75,47,84,53,58,80,69,93,32,71,43,91,77,69,77,64,62,59,64,54,29,52,77,71,75,32,49,62,47,80,41,81,48,79,86,51,43,67,60,54,49,48,46,73,67,62,72,53,80,89,56,70,69,47,78,49,64,66,49,80,86,70,83,82,69,68,37,62,53,92,91,53,54,87,88,55,54,46,73,56,90,72,81,74,83,125

Foldseek 3Di:
DQFQLVVQVCCVPPVVSPDDPTGNPDDDPVCVVCVVVVAAEAEEEDPVCVVVSVCCQCPVCPPGHYHYHYDDDRDDDDFDADVPHDPVPTDHDPVVPPD